Protein AF-E1KNX7-F1 (afdb_monomer)

Secondary structure (DSSP, 8-state):
--SEEEEE-SSSTTEEEEEETTTTEEEEEETTBHHHH-EEEES--HHHHTS-HHHHHHHHHHHHHHHHHHHHHHHHHHHB--SEEEEE-TTS--EEEEE-SSSPEEEEE-STT--HHHHHHHHHHHHHHHHHS---------S---

Mean predicted aligned error: 7.0 Å

Radius of gyration: 19.89 Å; Cα contacts (8 Å, |Δi|>4): 185; chains: 1; bounding box: 38×47×56 Å

pLDDT: mean 89.1, std 13.61, range [36.56, 98.12]

Nearest PDB structures (foldseek):
  8crc-assembly1_A  TM=2.202E-01  e=8.208E+00  Homo sapiens
  6lqt-assembly1_AF  TM=1.948E-01  e=9.239E+00  Saccharomyces cerevisiae S288C

Organism: NCBI:txid866771

Sequence (146 aa):
MSKYIIQKSGTQPNGWVLTDTENLIVIRFEDGKFNETQNIVILDDSKLQALPRGVMATEAAKIMQTMGDWAARHHGSKLFDHPHGFEYSEDNEHFYFYRRKYPRLRIEFEDKNVQGKELKNALNKMAAFLMNNNIYNYDNSEHNRE

Structure (mmCIF, N/CA/C/O backbone):
data_AF-E1KNX7-F1
#
_entry.id   AF-E1KNX7-F1
#
loop_
_atom_site.group_PDB
_atom_site.id
_atom_site.type_symb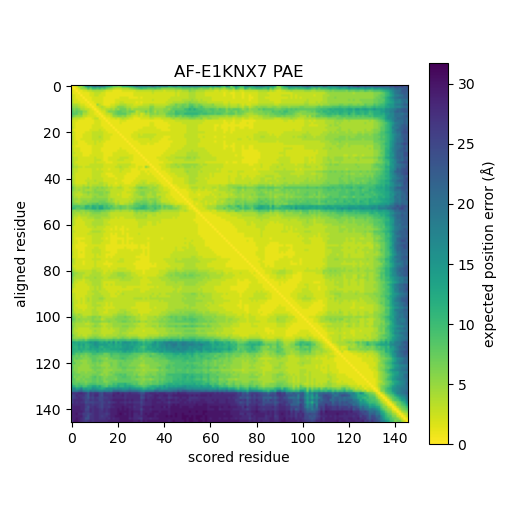ol
_atom_site.label_atom_id
_atom_site.label_alt_id
_atom_site.label_comp_id
_atom_site.label_asym_id
_atom_site.label_entity_id
_atom_site.label_seq_id
_atom_site.pdbx_PDB_ins_code
_atom_site.Cartn_x
_atom_site.Cartn_y
_atom_site.Cartn_z
_atom_site.occupancy
_atom_site.B_iso_or_equiv
_atom_site.auth_seq_id
_atom_site.auth_comp_id
_atom_site.auth_asym_id
_atom_site.auth_atom_id
_atom_site.pdbx_PDB_model_num
ATOM 1 N N . MET A 1 1 ? -4.211 -11.680 -14.943 1.00 64.94 1 MET A N 1
ATOM 2 C CA . MET A 1 1 ? -3.084 -11.596 -13.992 1.00 64.94 1 MET A CA 1
ATOM 3 C C . MET A 1 1 ? -2.940 -10.129 -13.629 1.00 64.94 1 MET A C 1
ATOM 5 O O . MET A 1 1 ? -3.020 -9.317 -14.544 1.00 64.94 1 MET A O 1
ATOM 9 N N . SER A 1 2 ? -2.860 -9.776 -12.346 1.00 89.62 2 SER A N 1
ATOM 10 C CA . SER A 1 2 ? -2.742 -8.370 -11.934 1.00 89.62 2 SER A CA 1
ATOM 11 C C . SER A 1 2 ? -1.390 -7.808 -12.363 1.00 89.62 2 SER A C 1
ATOM 13 O O . SER A 1 2 ? -0.377 -8.493 -12.226 1.00 89.62 2 SER A O 1
ATOM 15 N N . LYS A 1 3 ? -1.372 -6.570 -12.874 1.00 95.06 3 LYS A N 1
ATOM 16 C CA . LYS A 1 3 ? -0.132 -5.895 -13.283 1.00 95.06 3 LYS A CA 1
ATOM 17 C C . LYS A 1 3 ? 0.864 -5.821 -12.128 1.00 95.06 3 LYS A C 1
ATOM 19 O O . LYS A 1 3 ? 2.029 -6.172 -12.306 1.00 95.06 3 LYS A O 1
ATOM 24 N N . TYR A 1 4 ? 0.387 -5.404 -10.958 1.00 97.50 4 TYR A N 1
ATOM 25 C CA . TYR A 1 4 ? 1.185 -5.290 -9.747 1.00 97.50 4 TYR A CA 1
ATOM 26 C C . TYR A 1 4 ? 0.858 -6.403 -8.761 1.00 97.50 4 TYR A C 1
ATOM 28 O O . TYR A 1 4 ? -0.295 -6.808 -8.630 1.00 97.50 4 TYR A O 1
ATOM 36 N N . ILE A 1 5 ? 1.889 -6.891 -8.075 1.00 97.00 5 ILE A N 1
ATOM 37 C CA . ILE A 1 5 ? 1.775 -7.911 -7.032 1.00 97.00 5 ILE A CA 1
ATOM 38 C C . ILE A 1 5 ? 2.643 -7.478 -5.856 1.00 97.00 5 ILE A C 1
ATOM 40 O O . ILE A 1 5 ? 3.830 -7.199 -6.045 1.00 97.00 5 ILE A O 1
ATOM 44 N N . ILE A 1 6 ? 2.079 -7.461 -4.645 1.00 97.00 6 ILE A N 1
ATOM 45 C CA . ILE A 1 6 ? 2.850 -7.319 -3.408 1.00 97.00 6 ILE A CA 1
ATOM 46 C C . ILE A 1 6 ? 2.776 -8.604 -2.587 1.00 97.00 6 ILE A C 1
ATOM 48 O O . ILE A 1 6 ? 1.708 -9.171 -2.370 1.00 97.00 6 ILE A O 1
ATOM 52 N N . GLN A 1 7 ? 3.914 -9.064 -2.087 1.00 96.75 7 GLN A N 1
ATOM 53 C CA . GLN A 1 7 ? 3.967 -10.281 -1.283 1.00 96.75 7 GLN A CA 1
ATOM 54 C C . GLN A 1 7 ? 5.082 -10.225 -0.253 1.00 96.75 7 GLN A C 1
ATOM 56 O O . GLN A 1 7 ? 6.030 -9.446 -0.368 1.00 96.75 7 GLN A O 1
ATOM 61 N N . LYS A 1 8 ? 4.967 -11.060 0.780 1.00 96.75 8 LYS A N 1
ATOM 62 C CA . LYS A 1 8 ? 6.014 -11.187 1.791 1.00 96.75 8 LYS A CA 1
ATOM 63 C C . LYS A 1 8 ? 7.273 -11.761 1.144 1.00 96.75 8 LYS A C 1
ATOM 65 O O . LYS A 1 8 ? 7.200 -12.691 0.341 1.00 96.75 8 LYS A O 1
ATOM 70 N N . SER A 1 9 ? 8.427 -11.208 1.491 1.00 93.62 9 SER A N 1
ATOM 71 C CA . SER A 1 9 ? 9.704 -11.716 1.005 1.00 93.62 9 SER A CA 1
ATOM 72 C C . SER A 1 9 ? 10.019 -13.072 1.635 1.00 93.62 9 SER A C 1
ATOM 74 O O . SER A 1 9 ? 9.928 -13.235 2.851 1.00 93.62 9 SER A O 1
ATOM 76 N N . GLY A 1 10 ? 10.411 -14.041 0.804 1.00 90.81 10 GLY A N 1
ATOM 77 C CA . GLY A 1 10 ? 10.899 -15.344 1.266 1.00 90.81 10 GLY A CA 1
ATOM 78 C C . GLY A 1 10 ? 12.364 -15.320 1.713 1.00 90.81 10 GLY A C 1
ATOM 79 O O . GLY A 1 10 ? 12.795 -16.209 2.436 1.00 90.81 10 GLY A O 1
ATOM 80 N N . THR A 1 11 ? 13.131 -14.306 1.299 1.00 86.88 11 THR A N 1
ATOM 81 C CA . THR A 1 11 ? 14.579 -14.214 1.562 1.00 86.88 11 THR A CA 1
ATOM 82 C C . THR A 1 11 ? 14.954 -13.085 2.519 1.00 86.88 11 THR A C 1
ATOM 84 O O . THR A 1 11 ? 16.040 -13.110 3.085 1.00 86.88 11 THR A O 1
ATOM 87 N N . GLN A 1 12 ? 14.088 -12.083 2.694 1.00 84.88 12 GLN A N 1
ATOM 88 C CA . GLN A 1 12 ? 14.308 -10.955 3.600 1.00 84.88 12 GLN A CA 1
ATOM 89 C C . GLN A 1 12 ? 13.330 -11.056 4.778 1.00 84.88 12 GLN A C 1
ATOM 91 O O . GLN A 1 12 ? 12.122 -10.886 4.576 1.00 84.88 12 GLN A O 1
ATOM 96 N N . PRO A 1 13 ? 13.814 -11.326 6.005 1.00 87.06 13 PRO A N 1
ATOM 97 C CA . PRO A 1 13 ? 12.971 -11.320 7.193 1.00 87.06 13 PRO A CA 1
ATOM 98 C C . PRO A 1 13 ? 12.238 -9.984 7.321 1.00 87.06 13 PRO A C 1
ATOM 100 O O . PRO A 1 13 ? 12.856 -8.928 7.238 1.00 87.06 13 PRO A O 1
ATOM 103 N N . ASN A 1 14 ? 10.918 -10.033 7.511 1.00 89.00 14 ASN A N 1
ATOM 104 C CA . ASN A 1 14 ? 10.059 -8.843 7.591 1.00 89.00 14 ASN A CA 1
ATOM 105 C C . ASN A 1 14 ? 10.198 -7.889 6.386 1.00 89.00 14 ASN A C 1
ATOM 107 O O . ASN A 1 14 ? 10.042 -6.681 6.533 1.00 89.00 14 ASN A O 1
ATOM 111 N N . GLY A 1 15 ? 10.499 -8.425 5.201 1.00 96.19 15 GLY A N 1
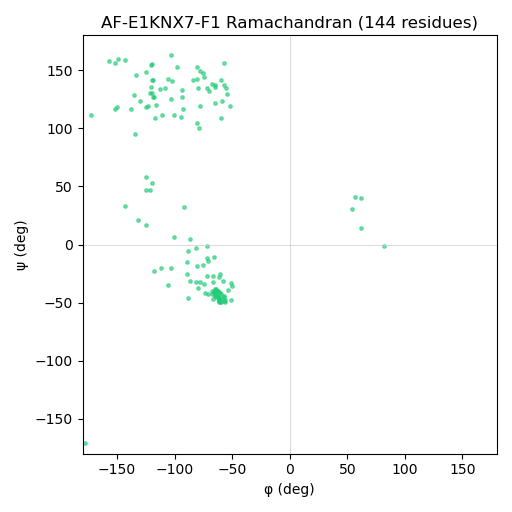ATOM 112 C CA . GLY A 1 15 ? 10.527 -7.670 3.953 1.00 96.19 15 GLY A CA 1
ATOM 113 C C . GLY A 1 15 ? 9.302 -7.921 3.079 1.00 96.19 15 GLY A C 1
ATOM 114 O O . GLY A 1 15 ? 8.600 -8.929 3.217 1.00 96.19 15 GLY A O 1
ATOM 115 N N . TRP A 1 16 ? 9.099 -7.024 2.124 1.00 98.12 16 TRP A N 1
ATOM 116 C CA . TRP A 1 16 ? 8.084 -7.106 1.082 1.00 98.12 16 TRP A CA 1
ATOM 117 C C . TRP A 1 16 ? 8.736 -7.086 -0.299 1.00 98.12 16 TRP A C 1
ATOM 119 O O . TRP A 1 16 ? 9.843 -6.579 -0.482 1.00 98.12 16 TRP A O 1
ATOM 129 N N . VAL A 1 17 ? 8.037 -7.667 -1.268 1.00 98.06 17 VAL A N 1
ATOM 130 C CA . VAL A 1 17 ? 8.415 -7.688 -2.679 1.00 98.06 17 VAL A CA 1
ATOM 131 C C . VAL A 1 17 ? 7.250 -7.126 -3.478 1.00 98.06 17 VAL A C 1
ATOM 133 O O . VAL A 1 17 ? 6.161 -7.694 -3.438 1.00 98.06 17 VAL A O 1
ATOM 136 N N . LEU A 1 18 ? 7.485 -6.022 -4.181 1.00 97.94 18 LEU A N 1
ATOM 137 C CA . LEU A 1 18 ? 6.568 -5.405 -5.135 1.00 97.94 18 LEU A CA 1
ATOM 138 C C . LEU A 1 18 ? 7.040 -5.732 -6.552 1.00 97.94 18 LEU A C 1
ATOM 140 O O . LEU A 1 18 ? 8.183 -5.453 -6.895 1.00 97.94 18 LEU A O 1
ATOM 144 N N . THR A 1 19 ? 6.169 -6.310 -7.369 1.00 97.69 19 THR A N 1
ATOM 145 C CA . THR A 1 19 ? 6.493 -6.734 -8.736 1.00 97.69 19 THR A CA 1
ATOM 146 C C . THR A 1 19 ? 5.586 -6.032 -9.734 1.00 97.69 19 THR A C 1
ATOM 148 O O . THR A 1 19 ? 4.371 -6.060 -9.562 1.00 97.69 19 THR A O 1
ATOM 151 N N . ASP A 1 20 ? 6.165 -5.449 -10.782 1.00 97.44 20 ASP A N 1
ATOM 152 C CA . ASP A 1 20 ? 5.469 -5.094 -12.022 1.00 97.44 20 ASP A CA 1
ATOM 153 C C . ASP A 1 20 ? 5.662 -6.239 -13.020 1.00 97.44 20 ASP A C 1
ATOM 155 O O . ASP A 1 20 ? 6.765 -6.482 -13.511 1.00 97.44 20 ASP A O 1
ATOM 159 N N . THR A 1 21 ? 4.585 -6.972 -13.287 1.00 96.69 21 THR A N 1
ATOM 160 C CA . THR A 1 21 ? 4.592 -8.154 -14.160 1.00 96.69 21 THR A CA 1
ATOM 161 C C . THR A 1 21 ? 4.675 -7.807 -15.644 1.00 96.69 21 THR A C 1
ATOM 163 O O . THR A 1 21 ? 5.044 -8.659 -16.448 1.00 96.69 21 THR A O 1
ATOM 166 N N . GLU A 1 22 ? 4.371 -6.565 -16.027 1.00 95.56 22 GLU A N 1
ATOM 167 C CA . GLU A 1 22 ? 4.455 -6.116 -17.414 1.00 95.56 22 GLU A CA 1
ATOM 168 C C . GLU A 1 22 ? 5.851 -5.593 -17.736 1.00 95.56 22 GLU A C 1
ATOM 170 O O . GLU A 1 22 ? 6.404 -5.926 -18.784 1.00 95.56 22 GLU A O 1
ATOM 175 N N . ASN A 1 23 ? 6.415 -4.765 -16.856 1.00 95.19 23 ASN A N 1
ATOM 176 C CA . ASN A 1 23 ? 7.753 -4.193 -17.029 1.00 95.19 23 ASN A CA 1
ATOM 177 C C . ASN A 1 23 ? 8.864 -5.085 -16.465 1.00 95.19 23 ASN A C 1
ATOM 179 O O . ASN A 1 23 ? 10.034 -4.774 -16.655 1.00 95.19 23 ASN A O 1
ATOM 183 N N . LEU A 1 24 ? 8.500 -6.185 -15.797 1.00 95.94 24 LEU A N 1
ATOM 184 C CA . LEU A 1 24 ? 9.423 -7.167 -15.229 1.00 95.94 24 LEU A CA 1
ATOM 185 C C . LEU A 1 24 ? 10.421 -6.531 -14.246 1.00 95.94 24 LEU A C 1
ATOM 187 O O . LEU A 1 24 ? 11.602 -6.874 -14.206 1.00 95.94 24 LEU A O 1
ATOM 191 N N . ILE A 1 25 ? 9.916 -5.609 -13.423 1.00 96.38 25 ILE A N 1
ATOM 192 C CA . ILE A 1 25 ? 10.674 -4.920 -12.374 1.00 96.38 25 ILE A CA 1
ATOM 193 C C . ILE A 1 25 ? 10.215 -5.428 -11.013 1.00 96.38 25 ILE A C 1
ATOM 195 O O . ILE A 1 25 ? 9.020 -5.524 -10.733 1.00 96.38 25 ILE A O 1
ATOM 199 N N . VAL A 1 26 ? 11.179 -5.718 -10.148 1.00 96.88 26 VAL A N 1
ATOM 200 C CA . VAL A 1 26 ? 10.962 -6.158 -8.774 1.00 96.88 26 VAL A CA 1
ATOM 201 C C . VAL A 1 26 ? 11.605 -5.158 -7.822 1.00 96.88 26 VAL A C 1
ATOM 203 O O . VAL A 1 26 ? 12.779 -4.833 -7.958 1.00 96.88 26 VAL A O 1
ATOM 206 N N . ILE A 1 27 ? 10.858 -4.707 -6.820 1.00 97.31 27 ILE A N 1
ATOM 207 C CA . ILE A 1 27 ? 11.347 -3.851 -5.738 1.00 97.31 27 ILE A CA 1
ATOM 208 C C . ILE A 1 27 ? 11.227 -4.627 -4.431 1.00 97.31 27 ILE A C 1
ATOM 210 O O . ILE A 1 27 ? 10.135 -5.026 -4.027 1.00 97.31 27 ILE A O 1
ATOM 214 N N . ARG A 1 28 ? 12.354 -4.841 -3.757 1.00 97.44 28 ARG A N 1
ATOM 215 C CA . ARG A 1 28 ? 12.410 -5.432 -2.414 1.00 97.44 28 ARG A CA 1
ATOM 216 C C . ARG A 1 28 ? 12.647 -4.332 -1.392 1.00 97.44 28 ARG A C 1
ATOM 218 O O . ARG A 1 28 ? 13.423 -3.424 -1.668 1.00 97.44 28 ARG A O 1
ATOM 225 N N . PHE A 1 29 ? 11.990 -4.405 -0.242 1.00 97.50 29 PHE A N 1
ATOM 226 C CA . PHE A 1 29 ? 12.125 -3.395 0.809 1.00 97.50 29 PHE A CA 1
ATOM 227 C C . PHE A 1 29 ? 11.753 -3.955 2.187 1.00 97.50 29 PHE A C 1
ATOM 229 O O . PHE A 1 29 ? 11.037 -4.952 2.297 1.00 97.50 29 PHE A O 1
ATOM 236 N N . GLU A 1 30 ? 12.246 -3.320 3.249 1.00 97.31 30 GLU A N 1
ATOM 237 C CA . GLU A 1 30 ? 11.873 -3.626 4.633 1.00 97.31 30 GLU A CA 1
ATOM 238 C C . GLU A 1 30 ? 10.468 -3.108 4.962 1.00 97.31 30 GLU A C 1
ATOM 240 O O . GLU A 1 30 ? 10.064 -2.027 4.530 1.00 97.31 30 GLU A O 1
ATOM 245 N N . ASP A 1 31 ? 9.732 -3.854 5.787 1.00 96.81 31 ASP A N 1
ATOM 246 C CA . ASP A 1 31 ? 8.426 -3.443 6.299 1.00 96.81 31 ASP A CA 1
ATOM 247 C C . ASP A 1 31 ? 8.466 -2.041 6.937 1.00 96.81 31 ASP A C 1
ATOM 249 O O . ASP A 1 31 ? 9.162 -1.798 7.921 1.00 96.81 31 ASP A O 1
ATOM 253 N N . GLY A 1 32 ? 7.689 -1.117 6.371 1.00 96.56 32 GLY A N 1
ATOM 254 C CA . GLY A 1 32 ? 7.559 0.269 6.824 1.00 96.56 32 GLY A CA 1
ATOM 255 C C . GLY A 1 32 ? 8.649 1.234 6.355 1.00 96.56 32 GLY A C 1
ATOM 256 O O . GLY A 1 32 ? 8.555 2.412 6.686 1.00 96.56 32 GLY A O 1
ATOM 257 N N . LYS A 1 33 ? 9.647 0.772 5.593 1.00 96.75 33 LYS A N 1
ATOM 258 C CA . LYS A 1 33 ? 10.784 1.593 5.148 1.00 96.75 33 LYS A CA 1
ATOM 259 C C . LYS A 1 33 ? 10.954 1.579 3.636 1.00 96.75 33 LYS A C 1
ATOM 261 O O . LYS A 1 33 ? 12.044 1.314 3.116 1.00 96.75 33 LYS A O 1
ATOM 266 N N . PHE A 1 34 ? 9.848 1.769 2.916 1.00 96.69 34 PHE A N 1
ATOM 267 C CA . PHE A 1 34 ? 9.857 1.670 1.463 1.00 96.69 34 PHE A CA 1
ATOM 268 C C . PHE A 1 34 ? 10.884 2.612 0.850 1.00 96.69 34 PHE A C 1
ATOM 270 O O . PHE A 1 34 ? 11.686 2.143 0.069 1.00 96.69 34 PHE A O 1
ATOM 277 N N . ASN A 1 35 ? 10.919 3.892 1.220 1.00 93.88 35 ASN A N 1
ATOM 278 C CA . ASN A 1 35 ? 11.791 4.875 0.566 1.00 93.88 35 ASN A CA 1
ATOM 279 C C . ASN A 1 35 ? 13.278 4.696 0.911 1.00 93.88 35 ASN A C 1
ATOM 281 O O . ASN A 1 35 ? 14.142 5.058 0.118 1.00 93.88 35 ASN A O 1
ATOM 285 N N . GLU A 1 36 ? 13.584 4.137 2.080 1.00 96.00 36 GLU A N 1
ATOM 286 C CA . GLU A 1 36 ? 14.944 4.022 2.607 1.00 96.00 36 GLU A CA 1
ATOM 287 C C . GLU A 1 36 ? 15.641 2.730 2.173 1.00 96.00 36 GLU A C 1
ATOM 289 O O . GLU A 1 36 ? 16.869 2.669 2.159 1.00 96.00 36 GLU A O 1
ATOM 294 N N . THR A 1 37 ? 14.873 1.681 1.861 1.00 96.06 37 THR A N 1
ATOM 295 C CA . THR A 1 37 ? 15.408 0.317 1.700 1.00 96.06 37 THR A CA 1
ATOM 296 C C . THR A 1 37 ? 15.087 -0.324 0.351 1.00 96.06 37 THR A C 1
ATOM 298 O O . THR A 1 37 ? 15.217 -1.542 0.214 1.00 96.06 37 THR A O 1
ATOM 301 N N . GLN A 1 38 ? 14.689 0.467 -0.655 1.00 95.19 38 GLN A N 1
ATOM 302 C CA . GLN A 1 38 ? 14.413 -0.059 -1.996 1.00 95.19 38 GLN A CA 1
ATOM 303 C C . GLN A 1 38 ? 15.649 -0.736 -2.579 1.00 95.19 38 GLN A C 1
ATOM 305 O O . GLN A 1 38 ? 16.694 -0.118 -2.772 1.00 95.19 38 GLN A O 1
ATOM 310 N N . ASN A 1 39 ? 15.488 -1.999 -2.942 1.00 95.19 39 ASN A N 1
ATOM 311 C CA . ASN A 1 39 ? 16.411 -2.725 -3.791 1.00 95.19 39 ASN A CA 1
ATOM 312 C C . ASN A 1 39 ? 15.674 -3.118 -5.072 1.00 95.19 39 ASN A C 1
ATOM 314 O O . ASN A 1 39 ? 14.770 -3.958 -5.048 1.00 95.19 39 ASN A O 1
ATOM 318 N N . ILE A 1 40 ? 16.044 -2.458 -6.168 1.00 95.19 40 ILE A N 1
ATOM 319 C CA . ILE A 1 40 ? 15.406 -2.589 -7.476 1.00 95.19 40 ILE A CA 1
ATOM 320 C C . ILE A 1 40 ? 16.161 -3.640 -8.288 1.00 95.19 40 ILE A C 1
ATOM 322 O O . ILE A 1 40 ? 17.371 -3.541 -8.485 1.00 95.19 40 ILE A O 1
ATOM 326 N N . VAL A 1 41 ? 15.426 -4.619 -8.802 1.00 94.75 41 VAL A N 1
ATOM 327 C CA . VAL A 1 41 ? 15.918 -5.664 -9.697 1.00 94.75 41 VAL A CA 1
ATOM 328 C C . VAL A 1 41 ? 15.094 -5.617 -10.977 1.00 94.75 41 VAL A C 1
ATOM 330 O O . VAL A 1 41 ? 13.882 -5.820 -10.947 1.00 94.75 41 VAL A O 1
ATOM 333 N N . ILE A 1 42 ? 15.753 -5.364 -12.103 1.00 94.88 42 ILE A N 1
ATOM 334 C CA . ILE A 1 42 ? 15.139 -5.439 -13.430 1.00 94.88 42 ILE A CA 1
ATOM 335 C C . ILE A 1 42 ? 15.399 -6.848 -13.960 1.00 94.88 42 ILE A C 1
ATOM 337 O O . ILE A 1 42 ? 16.554 -7.245 -14.100 1.00 94.88 42 ILE A O 1
ATOM 341 N N . LEU A 1 43 ? 14.339 -7.623 -14.186 1.00 94.12 43 LEU A N 1
ATOM 342 C CA . LEU A 1 43 ? 14.451 -8.998 -14.681 1.00 94.12 43 LEU A CA 1
ATOM 343 C C . LEU A 1 43 ? 14.653 -9.034 -16.200 1.00 94.12 43 LEU A C 1
ATOM 345 O O . LEU A 1 43 ? 15.323 -9.932 -16.701 1.00 94.12 43 LEU A O 1
ATOM 349 N N . ASP A 1 44 ? 14.081 -8.061 -16.910 1.00 92.12 44 ASP A N 1
ATOM 350 C CA . ASP A 1 44 ? 14.235 -7.868 -18.352 1.00 92.12 44 ASP A CA 1
ATOM 351 C C . ASP A 1 44 ? 14.114 -6.373 -18.684 1.00 92.12 44 ASP A C 1
ATOM 353 O O . ASP A 1 44 ? 13.084 -5.749 -18.427 1.00 92.12 44 ASP A O 1
ATOM 357 N N . ASP A 1 45 ? 15.173 -5.786 -19.242 1.00 90.94 45 ASP A N 1
ATOM 358 C CA . ASP A 1 45 ? 15.221 -4.379 -19.638 1.00 90.94 45 ASP A CA 1
ATOM 359 C C . ASP A 1 45 ? 14.997 -4.167 -21.144 1.00 90.94 45 ASP A C 1
ATOM 361 O O . ASP A 1 45 ? 15.052 -3.029 -21.612 1.00 90.94 45 ASP A O 1
ATOM 365 N N . SER A 1 46 ? 14.666 -5.214 -21.910 1.00 92.25 46 SER A N 1
ATOM 366 C CA . SER A 1 46 ? 14.505 -5.151 -23.372 1.00 92.25 46 SER A CA 1
ATOM 367 C C . SER A 1 46 ? 13.526 -4.058 -23.812 1.00 92.25 46 SER A C 1
ATOM 369 O O . SER A 1 46 ? 13.773 -3.344 -24.786 1.00 92.25 46 SER A O 1
ATOM 371 N N . LYS A 1 47 ? 12.427 -3.875 -23.065 1.00 89.50 47 LYS A N 1
ATOM 372 C CA . LYS A 1 47 ? 11.440 -2.811 -23.319 1.00 89.50 47 LYS A CA 1
ATOM 373 C C . LYS A 1 47 ? 12.026 -1.412 -23.143 1.00 89.50 47 LYS A C 1
ATOM 375 O O . LYS A 1 47 ? 11.697 -0.525 -23.922 1.00 89.50 47 LYS A O 1
ATOM 380 N N . LEU A 1 48 ? 12.889 -1.217 -22.145 1.00 89.94 48 LEU A N 1
ATOM 381 C CA . LEU A 1 48 ? 13.570 0.056 -21.903 1.00 89.94 48 LEU A CA 1
ATOM 382 C C . LEU A 1 48 ? 14.664 0.305 -22.947 1.00 89.94 48 LEU A C 1
ATOM 384 O O . LEU A 1 48 ? 14.768 1.416 -23.460 1.00 89.94 48 LEU A O 1
ATOM 388 N N . GLN A 1 49 ? 15.431 -0.726 -23.307 1.00 90.88 49 GLN A N 1
ATOM 389 C CA . GLN A 1 49 ? 16.509 -0.644 -24.301 1.00 90.88 49 GLN A CA 1
ATOM 390 C C . GLN A 1 49 ? 15.994 -0.373 -25.722 1.00 90.88 49 GLN A C 1
ATOM 392 O O . GLN A 1 49 ? 16.700 0.220 -26.536 1.00 90.88 49 GLN A O 1
ATOM 397 N N . ALA A 1 50 ? 14.756 -0.770 -26.030 1.00 92.31 50 ALA A N 1
ATOM 398 C CA . ALA A 1 50 ? 14.107 -0.461 -27.302 1.00 92.31 50 ALA A CA 1
ATOM 399 C C . ALA A 1 50 ? 13.727 1.028 -27.452 1.00 92.31 50 ALA A C 1
ATOM 401 O O . ALA A 1 50 ? 13.406 1.472 -28.558 1.00 92.31 50 ALA A O 1
ATOM 402 N N . LEU A 1 51 ? 13.746 1.810 -26.365 1.00 91.62 51 LEU A N 1
ATOM 403 C CA . LEU A 1 51 ? 13.402 3.231 -26.390 1.00 91.62 51 LEU A CA 1
ATOM 404 C C . LEU A 1 51 ? 14.577 4.096 -26.876 1.00 91.62 51 LEU A C 1
ATOM 406 O O . LEU A 1 51 ? 15.745 3.777 -26.643 1.00 91.62 51 LEU A O 1
ATOM 410 N N . PRO A 1 52 ? 14.305 5.268 -27.481 1.00 94.12 52 PRO A N 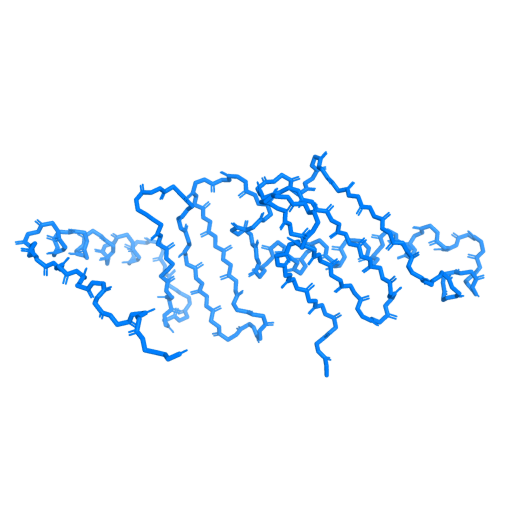1
ATOM 411 C CA . PRO A 1 52 ? 15.347 6.244 -27.771 1.00 94.12 52 PRO A CA 1
ATOM 412 C C . PRO A 1 52 ? 16.102 6.660 -26.498 1.00 94.12 52 PRO A C 1
ATOM 414 O O . PRO A 1 52 ? 15.487 6.964 -25.473 1.00 94.12 52 PRO A O 1
ATOM 417 N N . ARG A 1 53 ? 17.439 6.770 -26.581 1.00 86.88 53 ARG A N 1
ATOM 418 C CA . ARG A 1 53 ? 18.318 7.105 -25.437 1.00 86.88 53 ARG A CA 1
ATOM 419 C C . ARG A 1 53 ? 17.877 8.341 -24.643 1.00 86.88 53 ARG A C 1
ATOM 421 O O . ARG A 1 53 ? 18.026 8.360 -23.428 1.00 86.88 53 ARG A O 1
ATOM 428 N N . GLY A 1 54 ? 17.327 9.353 -25.316 1.00 90.50 54 GLY A N 1
ATOM 429 C CA . GLY A 1 54 ? 16.853 10.587 -24.676 1.00 90.50 54 GLY A CA 1
ATOM 430 C C . GLY A 1 54 ? 15.575 10.438 -23.840 1.00 90.50 54 GLY A C 1
ATOM 431 O O . GLY A 1 54 ? 15.234 11.362 -23.114 1.00 90.50 54 GLY A O 1
ATOM 432 N N . VAL A 1 55 ? 14.870 9.305 -23.935 1.00 92.75 55 VAL A N 1
ATOM 433 C CA . VAL A 1 55 ? 13.566 9.077 -23.283 1.00 92.75 55 VAL A CA 1
ATOM 434 C C . VAL A 1 55 ? 13.620 7.930 -22.269 1.00 92.75 55 VAL A C 1
ATOM 436 O O . VAL A 1 55 ? 12.826 7.908 -21.334 1.00 92.75 55 VAL A O 1
ATOM 439 N N . MET A 1 56 ? 14.586 7.014 -22.397 1.00 90.75 56 MET A N 1
ATOM 440 C CA . MET A 1 56 ? 14.724 5.829 -21.538 1.00 90.75 56 MET A CA 1
ATOM 441 C C . MET A 1 56 ? 14.698 6.159 -20.036 1.00 90.75 56 MET A C 1
ATOM 443 O O . MET A 1 56 ? 13.953 5.539 -19.282 1.00 90.75 56 MET A O 1
ATOM 447 N N . ALA A 1 57 ? 15.467 7.162 -19.599 1.00 90.44 57 ALA A N 1
ATOM 448 C CA . ALA A 1 57 ? 15.516 7.556 -18.189 1.00 90.44 57 ALA A CA 1
ATOM 449 C C . ALA A 1 57 ? 14.169 8.107 -17.691 1.00 90.44 57 ALA A C 1
ATOM 451 O O . ALA A 1 57 ? 13.740 7.802 -16.580 1.00 90.44 57 ALA A O 1
ATOM 452 N N . THR A 1 58 ? 13.483 8.891 -18.524 1.00 95.00 58 THR A N 1
ATOM 453 C CA . THR A 1 58 ? 12.156 9.429 -18.210 1.00 95.00 58 THR A CA 1
ATOM 454 C C . THR A 1 58 ? 11.123 8.315 -18.095 1.00 95.00 58 THR A C 1
ATOM 456 O O . THR A 1 58 ? 10.285 8.354 -17.200 1.00 95.00 58 THR A O 1
ATOM 459 N N . GLU A 1 59 ? 11.184 7.312 -18.968 1.00 94.12 59 GLU A N 1
ATOM 460 C CA . GLU A 1 59 ? 10.243 6.197 -18.930 1.00 94.12 59 GLU A CA 1
ATOM 461 C C . GLU A 1 59 ? 10.485 5.287 -17.723 1.00 94.12 59 GLU A C 1
ATOM 463 O O . GLU A 1 59 ? 9.542 4.956 -17.007 1.00 94.12 59 GLU A O 1
ATOM 468 N N . ALA A 1 60 ? 11.747 4.984 -17.409 1.00 92.62 60 ALA A N 1
ATOM 469 C CA . ALA A 1 60 ? 12.096 4.264 -16.187 1.00 92.62 60 ALA A CA 1
ATOM 470 C C . ALA A 1 60 ? 11.587 5.000 -14.932 1.00 92.62 60 ALA A C 1
ATOM 472 O O . ALA A 1 60 ? 10.980 4.383 -14.057 1.00 92.62 60 ALA A O 1
ATOM 473 N N . ALA A 1 61 ? 11.754 6.326 -14.867 1.00 93.56 61 ALA A N 1
ATOM 474 C CA . ALA A 1 61 ? 11.252 7.133 -13.756 1.00 93.56 61 ALA A CA 1
ATOM 475 C C . ALA A 1 61 ? 9.718 7.072 -13.623 1.00 93.56 61 ALA A C 1
ATOM 477 O O . ALA A 1 61 ? 9.208 6.943 -12.511 1.00 93.56 61 ALA A O 1
ATOM 478 N N . LYS A 1 62 ? 8.975 7.102 -14.738 1.00 96.44 62 LYS A N 1
ATOM 479 C CA . LYS A 1 62 ? 7.508 6.961 -14.731 1.00 96.44 62 LYS A CA 1
ATOM 480 C C . LYS A 1 62 ? 7.050 5.585 -14.267 1.00 96.44 62 LYS A C 1
ATOM 482 O O . LYS A 1 62 ? 6.078 5.500 -13.517 1.00 96.44 62 LYS A O 1
ATOM 487 N N . ILE A 1 63 ? 7.724 4.517 -14.697 1.00 95.50 63 ILE A N 1
ATOM 488 C CA . ILE A 1 63 ? 7.399 3.155 -14.253 1.00 95.50 63 ILE A CA 1
ATOM 489 C C . ILE A 1 63 ? 7.573 3.067 -12.735 1.00 95.50 63 ILE A C 1
ATOM 491 O O . ILE A 1 63 ? 6.642 2.672 -12.035 1.00 95.50 63 ILE A O 1
ATOM 495 N N . MET A 1 64 ? 8.717 3.529 -12.221 1.00 94.81 64 MET A N 1
ATOM 496 C CA . MET A 1 64 ? 9.002 3.550 -10.784 1.00 94.81 64 MET A CA 1
ATOM 497 C C . MET A 1 64 ? 7.986 4.383 -9.997 1.00 94.81 64 MET A C 1
ATOM 499 O O . MET A 1 64 ? 7.512 3.940 -8.951 1.00 94.81 64 MET A O 1
ATOM 503 N N . GLN A 1 65 ? 7.609 5.558 -10.511 1.00 96.56 65 GLN A N 1
ATOM 504 C CA . GLN A 1 65 ? 6.580 6.399 -9.902 1.00 96.56 65 GLN A CA 1
ATOM 505 C C . GLN A 1 65 ? 5.232 5.676 -9.852 1.00 96.56 65 GLN A C 1
ATOM 507 O O . GLN A 1 65 ? 4.623 5.595 -8.793 1.00 96.56 65 GLN A O 1
ATOM 512 N N . THR A 1 66 ? 4.801 5.082 -10.965 1.00 97.38 66 THR A N 1
ATOM 513 C CA . THR A 1 66 ? 3.504 4.395 -11.048 1.00 97.38 66 THR A CA 1
ATOM 514 C C . THR A 1 66 ? 3.450 3.191 -10.102 1.00 97.38 66 THR 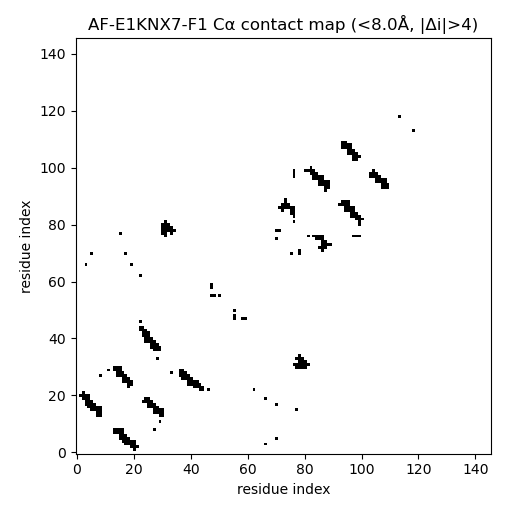A C 1
ATOM 516 O O . THR A 1 66 ? 2.442 2.975 -9.431 1.00 97.38 66 THR A O 1
ATOM 519 N N . MET A 1 67 ? 4.550 2.434 -9.992 1.00 97.50 67 MET A N 1
ATOM 520 C CA . MET A 1 67 ? 4.680 1.345 -9.018 1.00 97.50 67 MET A CA 1
ATOM 521 C C . MET A 1 67 ? 4.567 1.858 -7.577 1.00 97.50 67 MET A C 1
ATOM 523 O O . MET A 1 67 ? 3.831 1.280 -6.776 1.00 97.50 67 MET A O 1
ATOM 527 N N . GLY A 1 68 ? 5.286 2.936 -7.250 1.00 96.81 68 GLY A N 1
ATOM 528 C CA . GLY A 1 68 ? 5.259 3.555 -5.925 1.00 96.81 68 GLY A CA 1
ATOM 529 C C . GLY A 1 68 ? 3.878 4.095 -5.555 1.00 96.81 68 GLY A C 1
ATOM 530 O O . GLY A 1 68 ? 3.394 3.818 -4.460 1.00 96.81 68 GLY A O 1
ATOM 531 N N . ASP A 1 69 ? 3.215 4.790 -6.478 1.00 97.75 69 ASP A N 1
ATOM 532 C CA . ASP A 1 69 ? 1.881 5.364 -6.282 1.00 97.75 69 ASP A CA 1
ATOM 533 C C . ASP A 1 69 ? 0.828 4.275 -6.057 1.00 97.75 69 ASP A C 1
ATOM 535 O O . ASP A 1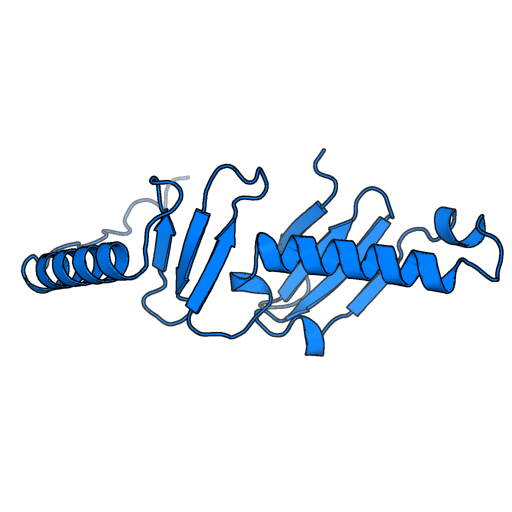 69 ? 0.021 4.367 -5.126 1.00 97.75 69 ASP A O 1
ATOM 539 N N . TRP A 1 70 ? 0.861 3.208 -6.864 1.00 97.94 70 TRP A N 1
ATOM 540 C CA . TRP A 1 70 ? -0.016 2.054 -6.673 1.00 97.94 70 TRP A CA 1
ATOM 541 C C . TRP A 1 70 ? 0.214 1.415 -5.298 1.00 97.94 70 TRP A C 1
ATOM 543 O O . TRP A 1 70 ? -0.722 1.232 -4.518 1.00 97.94 70 TRP A O 1
ATOM 553 N N . ALA A 1 71 ? 1.470 1.143 -4.947 1.00 97.75 71 ALA A N 1
ATOM 554 C CA . ALA A 1 71 ? 1.798 0.501 -3.683 1.00 97.75 71 ALA A CA 1
ATOM 555 C C . ALA A 1 71 ? 1.438 1.378 -2.470 1.00 97.75 71 ALA A C 1
ATOM 557 O O . ALA A 1 71 ? 0.926 0.866 -1.474 1.00 97.75 71 ALA A O 1
ATOM 558 N N . ALA A 1 72 ? 1.629 2.696 -2.554 1.00 97.25 72 ALA A N 1
ATOM 559 C CA . ALA A 1 72 ? 1.241 3.635 -1.505 1.00 97.25 72 ALA A CA 1
ATOM 560 C C . ALA A 1 72 ? -0.281 3.694 -1.325 1.00 97.25 72 ALA A C 1
ATOM 562 O O . ALA A 1 72 ? -0.766 3.709 -0.193 1.00 97.25 72 ALA A O 1
ATOM 563 N N . ARG A 1 73 ? -1.038 3.678 -2.429 1.00 97.44 73 ARG A N 1
ATOM 564 C CA . ARG A 1 73 ? -2.505 3.714 -2.414 1.00 97.44 73 ARG A CA 1
ATOM 565 C C . ARG A 1 73 ? -3.121 2.450 -1.821 1.00 97.44 73 ARG A C 1
ATOM 567 O O . ARG A 1 73 ? -4.113 2.553 -1.103 1.00 97.44 73 ARG A O 1
ATOM 574 N N . HIS A 1 74 ? -2.564 1.283 -2.135 1.00 97.50 74 HIS A N 1
ATOM 575 C CA . HIS A 1 74 ? -3.188 -0.007 -1.816 1.00 97.50 74 HIS A CA 1
ATOM 576 C C . HIS A 1 74 ? -2.565 -0.730 -0.622 1.00 97.50 74 HIS A C 1
ATOM 578 O O . HIS A 1 74 ? -3.176 -1.609 -0.012 1.00 97.50 74 HIS A O 1
ATOM 584 N N . HIS A 1 75 ? -1.330 -0.371 -0.278 1.00 97.00 75 HIS A N 1
ATOM 585 C CA . HIS A 1 75 ? -0.532 -1.077 0.716 1.00 97.00 75 HIS A CA 1
ATOM 586 C C . HIS A 1 75 ? 0.315 -0.135 1.571 1.00 97.00 75 HIS A C 1
ATOM 588 O O . HIS A 1 75 ? 1.403 -0.512 2.021 1.00 97.00 75 HIS A O 1
ATOM 594 N N . GLY A 1 76 ? -0.176 1.076 1.845 1.00 96.56 76 GLY A N 1
ATOM 595 C CA . GLY A 1 76 ? 0.498 2.035 2.723 1.00 96.56 76 GLY A CA 1
ATOM 596 C C . GLY A 1 76 ? 0.899 1.422 4.072 1.00 96.56 76 GLY A C 1
ATOM 597 O O . GLY A 1 76 ? 1.983 1.708 4.587 1.00 96.56 76 GLY A O 1
ATOM 598 N N . SER A 1 77 ? 0.106 0.471 4.588 1.00 96.00 77 SER A N 1
ATOM 599 C CA . SER A 1 77 ? 0.403 -0.261 5.825 1.00 96.00 77 SER A CA 1
ATOM 600 C C . SER A 1 77 ? 1.642 -1.162 5.762 1.00 96.00 77 SER A C 1
ATOM 602 O O . SER A 1 77 ? 2.011 -1.729 6.788 1.00 96.00 77 SER A O 1
ATOM 604 N N . LYS A 1 78 ? 2.215 -1.379 4.576 1.00 96.44 78 LYS A N 1
ATOM 605 C CA . LYS A 1 78 ? 3.448 -2.140 4.325 1.00 96.44 78 LYS A CA 1
ATOM 606 C C . LYS A 1 78 ? 4.603 -1.199 4.003 1.00 96.44 78 LYS A C 1
ATOM 608 O O . LYS A 1 78 ? 5.725 -1.460 4.419 1.00 96.44 78 LYS A O 1
ATOM 613 N N . LEU A 1 79 ? 4.323 -0.094 3.309 1.00 97.25 79 LEU A N 1
ATOM 614 C CA . LEU A 1 79 ? 5.337 0.841 2.821 1.00 97.25 79 LEU A CA 1
ATOM 615 C C . LEU A 1 79 ? 5.849 1.800 3.897 1.00 97.25 79 LEU A C 1
ATOM 617 O O . LEU A 1 79 ? 7.042 2.085 3.915 1.00 97.25 79 LEU A O 1
ATOM 621 N N . PHE A 1 80 ? 4.972 2.270 4.788 1.00 96.00 80 PHE A N 1
ATOM 622 C CA . PHE A 1 80 ? 5.285 3.366 5.712 1.00 96.00 80 PHE A CA 1
ATOM 623 C C . PHE A 1 80 ? 5.152 2.947 7.172 1.00 96.00 80 PHE A C 1
ATOM 625 O O . PHE A 1 80 ? 4.159 2.328 7.560 1.00 96.00 80 PHE A O 1
ATOM 632 N N . ASP A 1 81 ? 6.114 3.326 8.004 1.00 94.94 81 ASP A N 1
ATOM 633 C CA . ASP A 1 81 ? 6.161 3.033 9.443 1.00 94.94 81 ASP A CA 1
ATOM 634 C C . ASP A 1 81 ? 5.136 3.812 10.289 1.00 94.94 81 ASP A C 1
ATOM 636 O O . ASP A 1 81 ? 5.035 3.622 11.508 1.00 94.94 81 ASP A O 1
ATOM 640 N N . HIS A 1 82 ? 4.343 4.667 9.643 1.00 95.50 82 HIS A N 1
ATOM 641 C CA . HIS A 1 82 ? 3.340 5.486 10.295 1.00 95.50 82 HIS A CA 1
ATOM 642 C C . HIS A 1 82 ? 2.372 4.619 11.114 1.00 95.50 82 HIS A C 1
ATOM 644 O O . HIS A 1 82 ? 1.872 3.597 10.628 1.00 95.50 82 HIS A O 1
ATOM 650 N N . PRO A 1 83 ? 2.047 5.007 12.364 1.00 96.00 83 PRO A N 1
ATOM 651 C CA . PRO A 1 83 ? 1.213 4.176 13.229 1.00 96.00 83 PRO A CA 1
ATOM 652 C C . PRO A 1 83 ? -0.186 3.907 12.662 1.00 96.00 83 PRO A C 1
ATOM 654 O O . PRO A 1 83 ? -0.801 2.900 13.027 1.00 96.00 83 PRO A O 1
ATOM 657 N N . HIS A 1 84 ? -0.666 4.809 11.805 1.00 95.19 84 HIS A N 1
ATOM 658 C CA . HIS A 1 84 ? -1.985 4.812 11.192 1.00 95.19 84 HIS A CA 1
ATOM 659 C C . HIS A 1 84 ? -1.901 5.317 9.753 1.00 95.19 84 HIS A C 1
ATOM 661 O O . HIS A 1 84 ? -0.978 6.058 9.415 1.00 95.19 84 HIS A O 1
ATOM 667 N N . GLY A 1 85 ? -2.897 4.977 8.948 1.00 95.00 85 GLY A N 1
ATOM 668 C CA . GLY A 1 85 ? -3.060 5.526 7.610 1.00 95.00 85 GLY A CA 1
ATOM 669 C C . GLY A 1 85 ? -4.312 4.990 6.937 1.00 95.00 85 GLY A C 1
ATOM 670 O O . GLY A 1 85 ? -5.143 4.335 7.573 1.00 95.00 85 GLY A O 1
ATOM 671 N N . PHE A 1 86 ? -4.423 5.286 5.649 1.00 94.25 86 PHE A N 1
ATOM 672 C CA . PHE A 1 86 ? -5.515 4.835 4.805 1.00 94.25 86 PHE A CA 1
ATOM 673 C C . PHE A 1 86 ? -4.967 4.097 3.593 1.00 94.25 86 PHE A C 1
ATOM 675 O O . PHE A 1 86 ? -3.888 4.427 3.104 1.00 94.25 86 PHE A O 1
ATOM 682 N N . GLU A 1 87 ? -5.717 3.118 3.111 1.00 96.44 87 GLU A N 1
ATOM 683 C CA . GLU A 1 87 ? -5.405 2.396 1.881 1.00 96.44 87 GLU A CA 1
ATOM 684 C C . GLU A 1 87 ? -6.691 1.885 1.227 1.00 96.44 87 GLU A C 1
ATOM 686 O O . GLU A 1 87 ? -7.707 1.699 1.897 1.00 96.44 87 GLU A O 1
ATOM 691 N N . TYR A 1 88 ? -6.646 1.655 -0.079 1.00 96.25 88 TYR A N 1
ATOM 692 C CA . TYR A 1 88 ? -7.723 1.011 -0.828 1.00 96.25 88 TYR A CA 1
ATOM 693 C C . TYR A 1 88 ? -7.425 -0.479 -1.032 1.00 96.25 88 TYR A C 1
ATOM 695 O O . TYR A 1 88 ? -6.262 -0.872 -1.117 1.00 96.25 88 TYR A O 1
ATOM 703 N N . SER A 1 89 ? -8.450 -1.319 -1.184 1.00 95.38 89 SER A N 1
ATOM 704 C CA . SER A 1 89 ? -8.264 -2.640 -1.807 1.00 95.38 89 SER A CA 1
ATOM 705 C C . SER A 1 89 ? -7.671 -2.490 -3.212 1.00 95.38 89 SER A C 1
ATOM 707 O O . SER A 1 89 ? -7.791 -1.435 -3.836 1.00 95.38 89 SER A O 1
ATOM 709 N N . GLU A 1 90 ? -6.998 -3.526 -3.714 1.00 95.31 90 GLU A N 1
ATOM 710 C CA . GLU A 1 90 ? -6.308 -3.482 -5.016 1.00 95.31 90 GLU A CA 1
ATOM 711 C C . GLU A 1 90 ? -7.262 -3.226 -6.200 1.00 95.31 90 GLU A C 1
ATOM 713 O O . GLU A 1 90 ? -6.866 -2.609 -7.188 1.00 95.31 90 GLU A O 1
ATOM 718 N N . ASP A 1 91 ? -8.529 -3.629 -6.079 1.00 94.38 91 ASP A N 1
ATOM 719 C CA . ASP A 1 91 ? -9.620 -3.360 -7.030 1.00 94.38 91 ASP A CA 1
ATOM 720 C C . ASP A 1 91 ? -10.261 -1.964 -6.870 1.00 94.38 91 ASP A C 1
ATOM 722 O O . ASP A 1 91 ? -11.085 -1.568 -7.689 1.00 94.38 91 ASP A O 1
ATOM 726 N N . ASN A 1 92 ? -9.835 -1.173 -5.876 1.00 92.81 92 ASN A N 1
ATOM 727 C CA . ASN A 1 92 ? -10.415 0.117 -5.481 1.00 92.81 92 ASN A CA 1
ATOM 728 C C . ASN A 1 92 ? -11.875 0.063 -4.991 1.00 92.81 92 ASN A C 1
ATOM 730 O O . ASN A 1 92 ? -12.500 1.120 -4.870 1.00 92.81 92 ASN A O 1
ATOM 734 N N . GLU A 1 93 ? -12.421 -1.113 -4.685 1.00 93.56 93 GLU A N 1
ATOM 735 C CA . GLU A 1 93 ? -13.806 -1.241 -4.217 1.00 93.56 93 GLU A CA 1
ATOM 736 C C . GLU A 1 93 ? -13.970 -0.865 -2.740 1.00 93.56 93 GLU A C 1
ATOM 738 O O . GLU A 1 93 ? -14.983 -0.277 -2.360 1.00 93.56 93 GLU A O 1
ATOM 743 N N . HIS A 1 94 ? -12.942 -1.116 -1.929 1.00 94.31 94 HIS A N 1
ATOM 744 C CA . HIS A 1 94 ? -12.977 -0.955 -0.482 1.00 94.31 94 HIS A CA 1
ATOM 745 C C . HIS A 1 94 ? -11.961 0.081 -0.007 1.00 94.31 94 HIS A C 1
ATOM 747 O O . HIS A 1 94 ? -10.828 0.147 -0.494 1.00 94.31 94 HIS A O 1
ATOM 753 N N . PHE A 1 95 ? -12.351 0.878 0.987 1.00 93.81 95 PHE A N 1
ATOM 754 C CA . PHE A 1 95 ? -11.501 1.890 1.604 1.00 93.81 95 PHE A CA 1
ATOM 755 C C . PHE A 1 95 ? -11.289 1.577 3.082 1.00 93.81 95 PHE A C 1
ATOM 757 O O . PHE A 1 95 ? -12.247 1.409 3.835 1.00 93.81 95 PHE A O 1
ATOM 764 N N . TYR A 1 96 ? -10.029 1.530 3.510 1.00 94.81 96 TYR A N 1
ATOM 765 C CA . TYR A 1 96 ? -9.654 1.094 4.848 1.00 94.81 96 TYR A CA 1
ATOM 766 C C . TYR A 1 96 ? -8.927 2.182 5.629 1.00 94.81 96 TYR A C 1
ATOM 768 O O . TYR A 1 96 ? -8.041 2.858 5.108 1.00 94.81 96 TYR A O 1
ATOM 776 N N . PHE A 1 97 ? -9.222 2.269 6.926 1.00 94.00 97 PHE A N 1
ATOM 777 C CA . PHE A 1 97 ? -8.300 2.802 7.925 1.00 94.00 97 PHE A CA 1
ATOM 778 C C . PHE A 1 97 ? -7.504 1.651 8.534 1.00 94.00 97 PHE A C 1
ATOM 780 O O . PHE A 1 97 ? -8.078 0.647 8.961 1.00 94.00 97 PHE A O 1
ATOM 787 N N . TYR A 1 98 ? -6.187 1.807 8.644 1.00 95.44 98 TYR A N 1
ATOM 788 C CA . TYR A 1 98 ? -5.334 0.822 9.301 1.00 95.44 98 TYR A CA 1
ATOM 789 C C . TYR A 1 98 ? -4.594 1.400 10.508 1.00 95.44 98 TYR A C 1
ATOM 791 O O . TYR A 1 98 ? -4.296 2.592 10.604 1.00 95.44 98 TYR A O 1
ATOM 799 N N . ARG A 1 99 ? -4.225 0.501 11.423 1.00 94.19 99 ARG A N 1
ATOM 800 C CA . ARG A 1 99 ? -3.322 0.734 12.548 1.00 94.19 99 ARG A CA 1
ATOM 801 C C . ARG A 1 99 ? -2.239 -0.347 12.582 1.00 94.19 99 ARG A C 1
ATOM 803 O O . ARG A 1 99 ? -2.544 -1.529 12.725 1.00 94.19 99 ARG A O 1
ATOM 810 N N . ARG A 1 100 ? -0.967 0.066 12.546 1.00 94.25 100 ARG A N 1
ATOM 811 C CA . ARG A 1 100 ? 0.204 -0.838 12.552 1.00 94.25 100 ARG A CA 1
ATOM 812 C C . ARG A 1 100 ? 0.680 -1.253 13.945 1.00 94.25 100 ARG A C 1
ATOM 814 O O . ARG A 1 100 ? 1.228 -2.345 14.115 1.00 94.25 100 ARG A O 1
ATOM 821 N N . LYS A 1 101 ? 0.517 -0.379 14.941 1.00 92.44 101 LYS A N 1
ATOM 822 C CA . LYS A 1 101 ? 0.920 -0.657 16.331 1.00 92.44 101 LYS A CA 1
ATOM 823 C C . LYS A 1 101 ? -0.104 -1.568 17.010 1.00 92.44 101 LYS A C 1
ATOM 825 O O . LYS A 1 101 ? -1.284 -1.476 16.708 1.00 92.44 101 LYS A O 1
ATOM 830 N N . TYR A 1 102 ? 0.334 -2.397 17.955 1.00 87.44 102 TYR A N 1
ATOM 831 C CA . TYR A 1 102 ? -0.562 -3.269 18.720 1.00 87.44 102 TYR A CA 1
ATOM 832 C C . TYR A 1 102 ? -1.627 -2.463 19.510 1.00 87.44 102 TYR A C 1
ATOM 834 O O . TYR A 1 102 ? -1.303 -1.383 20.023 1.00 87.44 102 TYR A O 1
ATOM 842 N N . PRO A 1 103 ? -2.882 -2.943 19.609 1.00 88.75 103 PRO A N 1
ATOM 843 C CA . PRO A 1 103 ? -3.475 -3.980 18.759 1.00 88.75 103 PRO A CA 1
ATOM 844 C C . PRO A 1 103 ? -3.589 -3.481 17.312 1.00 88.75 103 PRO A C 1
ATOM 846 O O . PRO A 1 103 ? -3.970 -2.331 17.073 1.00 88.75 103 PRO A O 1
ATOM 849 N N . ARG A 1 104 ? -3.216 -4.339 16.354 1.00 91.56 104 ARG A N 1
ATOM 850 C CA . ARG A 1 104 ? -3.321 -4.026 14.924 1.00 91.56 104 ARG A CA 1
ATOM 851 C C . ARG A 1 104 ? -4.787 -4.049 14.518 1.00 91.56 104 ARG A C 1
ATOM 853 O O . ARG A 1 104 ? -5.500 -4.970 14.895 1.00 91.56 104 ARG A O 1
ATOM 860 N N . LEU A 1 105 ? -5.211 -3.048 13.754 1.00 91.56 105 LEU A N 1
ATOM 861 C CA . LEU A 1 105 ? -6.591 -2.917 13.288 1.00 91.56 105 LEU A CA 1
ATOM 862 C C . LEU A 1 105 ? -6.604 -2.583 11.802 1.00 91.56 105 LEU A C 1
ATOM 864 O O . LEU A 1 105 ? -5.742 -1.845 11.321 1.00 91.56 105 LEU A O 1
ATOM 868 N N . ARG A 1 106 ? -7.616 -3.089 11.106 1.00 94.00 106 ARG A N 1
ATOM 869 C CA . ARG A 1 106 ? -7.980 -2.681 9.753 1.00 94.00 106 ARG A CA 1
ATOM 870 C C . ARG A 1 106 ? -9.497 -2.595 9.723 1.00 94.00 106 ARG A C 1
ATOM 872 O O . ARG A 1 106 ? -10.163 -3.581 10.014 1.00 94.00 106 ARG A O 1
ATOM 879 N N . ILE A 1 107 ? -10.008 -1.397 9.485 1.00 92.12 107 ILE A N 1
ATOM 880 C CA . ILE A 1 107 ? -11.434 -1.082 9.525 1.00 92.12 107 ILE A CA 1
ATOM 881 C C . ILE A 1 107 ? -11.817 -0.613 8.136 1.00 92.12 107 ILE A C 1
ATOM 883 O O . ILE A 1 107 ? -11.171 0.285 7.597 1.00 92.12 107 ILE A O 1
ATOM 887 N N . GLU A 1 108 ? -12.843 -1.231 7.573 1.00 94.12 108 GLU A N 1
ATOM 888 C CA . GLU A 1 108 ? -13.433 -0.812 6.311 1.00 94.12 108 GLU A CA 1
ATOM 889 C C . GLU A 1 108 ? -14.459 0.297 6.534 1.00 94.12 108 GLU A C 1
ATOM 891 O O . GLU A 1 108 ? -15.208 0.274 7.513 1.00 94.12 108 GLU A O 1
ATOM 896 N N . PHE A 1 109 ? -14.494 1.264 5.622 1.00 90.81 109 PHE A N 1
ATOM 897 C CA . PHE A 1 109 ? -15.590 2.214 5.506 1.00 90.81 109 PHE A CA 1
ATOM 898 C C . PHE A 1 109 ? -16.504 1.779 4.364 1.00 90.81 109 PHE A C 1
ATOM 900 O O . PHE A 1 109 ? -16.115 1.861 3.201 1.00 90.81 109 PHE A O 1
ATOM 907 N N . GLU A 1 110 ? -17.717 1.351 4.702 1.00 91.88 110 GLU A N 1
ATOM 908 C CA . GLU A 1 110 ? -18.731 0.963 3.711 1.00 91.88 110 GLU A CA 1
ATOM 909 C C . GLU A 1 110 ? -19.350 2.190 3.017 1.00 91.88 110 GLU A C 1
ATOM 911 O O . GLU A 1 110 ? -19.669 2.166 1.827 1.00 91.88 110 GLU A O 1
ATOM 916 N N . ASP A 1 111 ? -19.484 3.299 3.749 1.00 89.44 111 ASP A N 1
ATOM 917 C CA . ASP A 1 111 ? -20.053 4.536 3.225 1.00 89.44 111 ASP A CA 1
ATOM 918 C C . ASP A 1 111 ? -19.043 5.333 2.389 1.00 89.44 111 ASP A C 1
ATOM 920 O O . ASP A 1 111 ? -17.909 5.608 2.797 1.00 89.44 111 ASP A O 1
ATOM 924 N N . LYS A 1 112 ? -19.496 5.818 1.229 1.00 80.12 112 LYS A N 1
ATOM 925 C CA . LYS A 1 112 ? -18.728 6.754 0.397 1.00 80.12 112 LYS A CA 1
ATOM 926 C C . LYS A 1 112 ? -18.863 8.181 0.939 1.00 80.12 112 LYS A C 1
ATOM 928 O O . LYS A 1 112 ? -19.947 8.610 1.319 1.00 80.12 112 LYS A O 1
ATOM 933 N N . ASN A 1 113 ? -17.778 8.958 0.878 1.00 80.94 113 ASN A N 1
ATOM 934 C CA . ASN A 1 113 ? -17.749 10.392 1.217 1.00 80.94 113 ASN A CA 1
ATOM 935 C C . ASN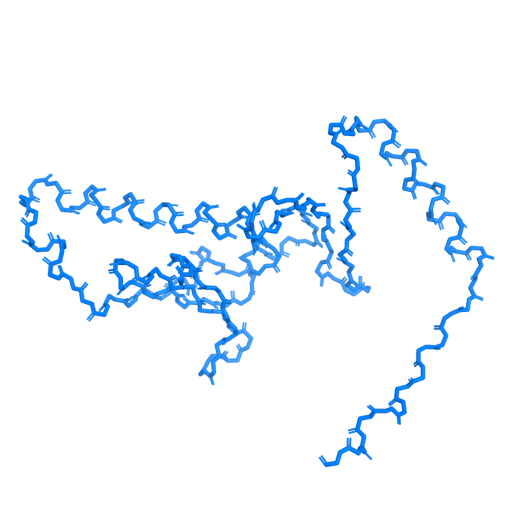 A 1 113 ? -18.118 10.738 2.677 1.00 80.94 113 ASN A C 1
ATOM 937 O O . ASN A 1 113 ? -18.782 11.746 2.934 1.00 80.94 113 ASN A O 1
ATOM 941 N N . VAL A 1 114 ? -17.663 9.945 3.652 1.00 80.06 114 VAL A N 1
ATOM 942 C CA . VAL A 1 114 ? -17.872 10.249 5.078 1.00 80.06 114 VAL A CA 1
ATOM 943 C C . VAL A 1 114 ? -17.136 11.534 5.476 1.00 80.06 114 VAL A C 1
ATOM 945 O O . VAL A 1 114 ? -15.914 11.637 5.364 1.00 80.06 114 VAL A O 1
ATOM 948 N N . GLN A 1 115 ? -17.869 12.523 5.991 1.00 85.62 115 GLN A N 1
ATOM 949 C CA . GLN A 1 115 ? -17.268 13.757 6.501 1.00 85.62 115 GLN A CA 1
ATOM 950 C C . GLN A 1 115 ? -16.594 13.543 7.862 1.00 85.62 115 GLN A C 1
ATOM 952 O O . GLN A 1 115 ? -17.084 12.798 8.713 1.00 85.62 115 GLN A O 1
ATOM 957 N N . GLY A 1 116 ? -15.509 14.279 8.123 1.00 87.00 116 GLY A N 1
ATOM 958 C CA . GLY A 1 116 ? -14.691 14.096 9.329 1.00 87.00 116 GLY A CA 1
ATOM 959 C C . GLY A 1 116 ? -15.448 14.246 10.657 1.00 87.00 116 GLY A C 1
ATOM 960 O O . GLY A 1 116 ? -15.123 13.563 11.627 1.00 87.00 116 GLY A O 1
ATOM 961 N N . LYS A 1 117 ? -16.485 15.095 10.714 1.00 92.12 117 LYS A N 1
ATOM 962 C CA . LYS A 1 117 ? -17.324 15.253 11.915 1.00 92.12 117 LYS A CA 1
ATOM 963 C C . LYS A 1 117 ? -18.135 13.990 12.216 1.00 92.12 117 LYS A C 1
ATOM 965 O O . LYS A 1 117 ? -18.142 13.537 13.360 1.00 92.12 117 LYS A O 1
ATOM 970 N N . GLU A 1 118 ? -18.786 13.427 11.202 1.00 90.75 118 GLU A N 1
ATOM 971 C CA . GLU A 1 118 ? -19.600 12.218 11.351 1.00 90.75 118 GLU A CA 1
ATOM 972 C C . GLU A 1 118 ? -18.725 11.011 11.678 1.00 90.75 118 GLU A C 1
ATOM 974 O O . GLU A 1 118 ? -19.013 10.280 12.626 1.00 90.75 118 GLU A O 1
ATOM 979 N N . LEU A 1 119 ? -17.577 10.891 11.002 1.00 89.31 119 LEU A N 1
ATOM 980 C CA . LEU A 1 119 ? -16.583 9.865 11.305 1.00 89.31 119 LEU A CA 1
ATOM 981 C C . LEU A 1 119 ? -16.110 9.944 12.763 1.00 89.31 119 LEU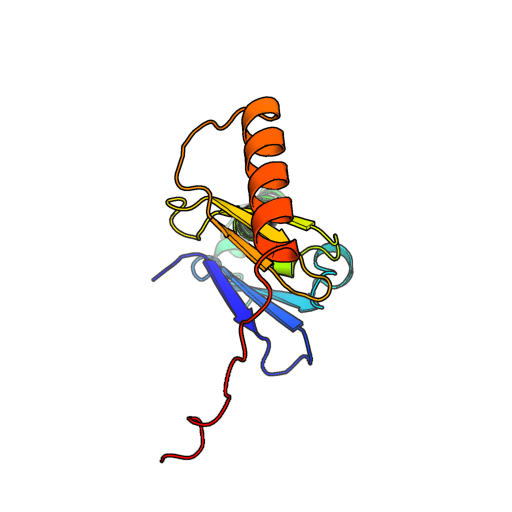 A C 1
ATOM 983 O O . LEU A 1 119 ? -16.115 8.942 13.476 1.00 89.31 119 LEU A O 1
ATOM 987 N N . LYS A 1 120 ? -15.746 11.140 13.242 1.00 90.81 120 LYS A N 1
ATOM 988 C CA . LYS A 1 120 ? -15.322 11.346 14.636 1.00 90.81 120 LYS A CA 1
ATOM 989 C C . LYS A 1 120 ? -16.401 10.899 15.625 1.00 90.81 120 LYS A C 1
ATOM 991 O O . LYS A 1 120 ? -16.094 10.232 16.612 1.00 90.81 120 LYS A O 1
ATOM 996 N N . ASN A 1 121 ? -17.655 11.266 15.373 1.00 93.62 121 ASN A N 1
ATOM 997 C CA . ASN A 1 121 ? -18.769 10.894 16.240 1.00 93.62 121 ASN A CA 1
ATOM 998 C C . ASN A 1 121 ? -18.999 9.377 16.254 1.00 93.62 121 ASN A C 1
ATOM 1000 O O . ASN A 1 121 ? -19.175 8.805 17.330 1.00 93.62 121 ASN A O 1
ATOM 1004 N N . ALA A 1 122 ? -18.967 8.730 15.086 1.00 91.44 122 ALA A N 1
ATOM 1005 C CA . ALA A 1 122 ? -19.112 7.283 14.960 1.00 91.44 122 ALA A CA 1
ATOM 1006 C C . ALA A 1 122 ? -17.988 6.537 15.697 1.00 91.44 122 ALA A C 1
ATOM 1008 O O . ALA A 1 122 ? -18.267 5.669 16.524 1.00 91.44 122 ALA A O 1
ATOM 1009 N N . LEU A 1 123 ? -16.730 6.942 15.491 1.00 90.31 123 LEU A N 1
ATOM 1010 C CA . LEU A 1 123 ? -15.571 6.339 16.153 1.00 90.31 123 LEU A CA 1
ATOM 1011 C C . LEU A 1 123 ? -15.619 6.497 17.678 1.00 90.31 123 LEU A C 1
ATOM 1013 O O . LEU A 1 123 ? -15.314 5.546 18.391 1.00 90.31 123 LEU A O 1
ATOM 1017 N N . ASN A 1 124 ? -16.048 7.652 18.196 1.00 92.69 124 ASN A N 1
ATOM 1018 C CA . ASN A 1 124 ? -16.201 7.853 19.642 1.00 92.69 124 ASN A CA 1
ATOM 1019 C C . ASN A 1 124 ? -17.274 6.937 20.245 1.00 92.69 124 ASN A C 1
ATOM 1021 O O . ASN A 1 124 ? -17.065 6.360 21.312 1.00 92.69 124 ASN A O 1
ATOM 1025 N N . LYS A 1 125 ? -18.415 6.779 19.561 1.00 92.88 125 LYS A N 1
ATOM 1026 C CA . LYS A 1 125 ? -19.481 5.861 19.991 1.00 92.88 125 LYS A CA 1
ATOM 1027 C C . LYS A 1 125 ? -19.013 4.406 19.949 1.00 92.88 125 LYS A C 1
ATOM 1029 O O . LYS A 1 125 ? -19.249 3.669 20.901 1.00 92.88 125 LYS A O 1
ATOM 1034 N N . MET A 1 126 ? -18.306 4.019 18.887 1.00 90.75 126 MET A N 1
ATOM 1035 C CA . MET A 1 126 ? -17.707 2.691 18.747 1.00 90.75 126 MET A CA 1
ATOM 1036 C C . MET A 1 126 ? -16.689 2.416 19.861 1.00 90.75 126 MET A C 1
ATOM 1038 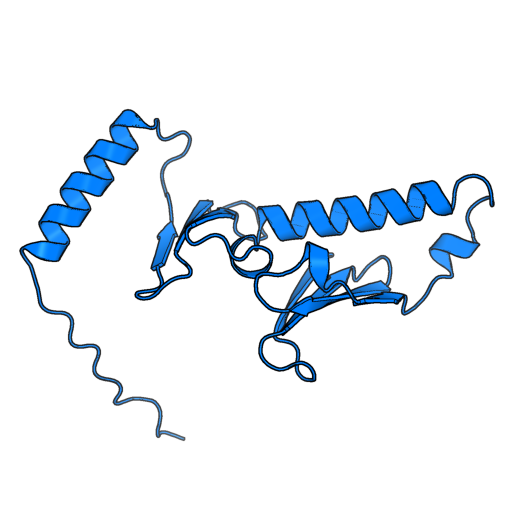O O . MET A 1 126 ? -16.736 1.365 20.491 1.00 90.75 126 MET A O 1
ATOM 1042 N N . ALA A 1 127 ? -15.805 3.373 20.152 1.00 89.19 127 ALA A N 1
ATOM 1043 C CA . ALA A 1 127 ? -14.823 3.259 21.225 1.00 89.19 127 ALA A CA 1
ATOM 1044 C C . ALA A 1 127 ? -15.496 3.072 22.594 1.00 89.19 127 ALA A C 1
ATOM 1046 O O . ALA A 1 127 ? -15.127 2.162 23.334 1.00 89.19 127 ALA A O 1
ATOM 1047 N N . ALA A 1 128 ? -16.518 3.879 22.902 1.00 89.88 128 ALA A N 1
ATOM 1048 C CA . ALA A 1 128 ? -17.290 3.743 24.134 1.00 89.88 128 ALA A CA 1
ATOM 1049 C C . ALA A 1 128 ? -17.973 2.369 24.231 1.00 89.88 128 ALA A C 1
ATOM 1051 O O . ALA A 1 128 ? -17.951 1.744 25.288 1.00 89.88 128 ALA A O 1
ATOM 1052 N N . PHE A 1 129 ? -18.538 1.871 23.128 1.00 88.75 129 PHE A N 1
ATOM 1053 C CA . PHE A 1 129 ? -19.144 0.544 23.085 1.00 88.75 129 PHE A CA 1
ATOM 1054 C C . PHE A 1 129 ? -18.124 -0.562 23.382 1.00 88.75 129 PHE A C 1
ATOM 1056 O O . PHE A 1 129 ? -18.375 -1.389 24.255 1.00 88.75 129 PHE A O 1
ATOM 1063 N N . LEU A 1 130 ? -16.966 -0.552 22.713 1.00 85.56 130 LEU A N 1
ATOM 1064 C CA . LEU A 1 130 ? -15.925 -1.569 22.891 1.00 85.56 130 LEU A CA 1
ATOM 1065 C C . LEU A 1 130 ? -15.361 -1.586 24.318 1.00 85.56 130 LEU A C 1
ATOM 1067 O O . LEU A 1 130 ? -15.225 -2.656 24.899 1.00 85.56 130 LEU A O 1
ATOM 1071 N N . MET A 1 131 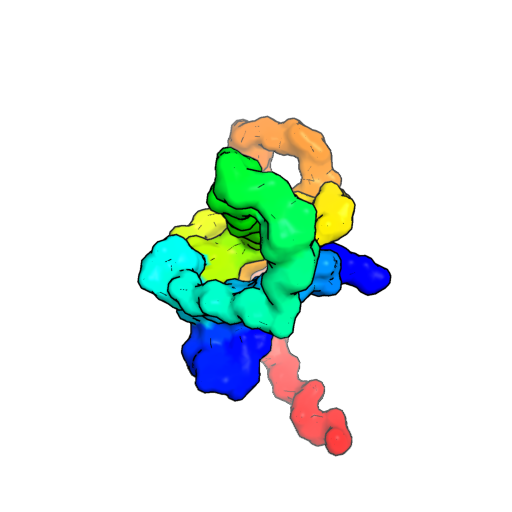? -15.072 -0.416 24.900 1.00 84.44 131 MET A N 1
ATOM 1072 C CA . MET A 1 131 ? -14.521 -0.323 26.262 1.00 84.44 131 MET A CA 1
ATOM 1073 C C . MET A 1 131 ? -15.510 -0.786 27.339 1.00 84.44 131 MET A C 1
ATOM 1075 O O . MET A 1 131 ? -15.096 -1.320 28.367 1.00 84.44 131 MET A O 1
ATOM 1079 N N . ASN A 1 132 ? -16.809 -0.577 27.105 1.00 83.25 132 ASN A N 1
ATOM 1080 C CA . ASN A 1 132 ? -17.855 -0.881 28.078 1.00 83.25 132 ASN A CA 1
ATOM 1081 C C . ASN A 1 132 ? -18.398 -2.316 27.963 1.00 83.25 132 ASN A C 1
ATOM 1083 O O . ASN A 1 132 ? -19.063 -2.773 28.887 1.00 83.25 132 ASN A O 1
ATOM 1087 N N . ASN A 1 133 ? -18.123 -3.030 26.864 1.00 75.50 133 ASN A N 1
ATOM 1088 C CA . ASN A 1 133 ? -18.666 -4.368 26.584 1.00 75.50 133 ASN A CA 1
ATOM 1089 C C . ASN A 1 133 ? -17.554 -5.421 26.400 1.00 75.50 133 ASN A C 1
ATOM 1091 O O . ASN A 1 133 ? -17.570 -6.209 25.457 1.00 75.50 133 ASN A O 1
ATOM 1095 N N . ASN A 1 134 ? -16.571 -5.425 27.307 1.00 64.81 134 ASN A N 1
ATOM 1096 C CA . ASN A 1 134 ? -15.443 -6.359 27.301 1.00 64.81 134 ASN A CA 1
ATOM 1097 C C . ASN A 1 134 ? -15.922 -7.816 27.393 1.00 64.81 134 ASN A C 1
ATOM 1099 O O . ASN A 1 134 ? -16.348 -8.210 28.468 1.00 64.81 134 ASN A O 1
ATOM 1103 N N . ILE A 1 135 ? -15.814 -8.602 26.317 1.00 54.25 135 ILE A N 1
ATOM 1104 C CA . ILE A 1 135 ? -15.325 -9.997 26.281 1.00 54.25 135 ILE A CA 1
ATOM 1105 C C . ILE A 1 135 ? -15.222 -10.390 24.799 1.00 54.25 135 ILE A C 1
ATOM 1107 O O . ILE A 1 135 ? -16.228 -10.576 24.125 1.00 54.25 135 ILE A O 1
ATOM 1111 N N . TYR A 1 136 ? -13.998 -10.571 24.309 1.00 57.34 136 TYR A N 1
ATOM 1112 C CA . TYR A 1 136 ? -13.729 -11.451 23.173 1.00 57.34 136 TYR A CA 1
ATOM 1113 C C . TYR A 1 136 ? -12.514 -12.300 23.541 1.00 57.34 136 TYR A C 1
ATOM 1115 O O . TYR A 1 136 ? -11.372 -11.867 23.401 1.00 57.34 136 TYR A O 1
ATOM 1123 N N . ASN A 1 137 ? -12.770 -13.500 24.064 1.00 50.06 137 ASN A N 1
ATOM 1124 C CA . ASN A 1 137 ? -11.759 -14.548 24.143 1.00 50.06 137 ASN A CA 1
ATOM 1125 C C . ASN A 1 137 ? -11.700 -15.206 22.765 1.00 50.06 137 ASN A C 1
ATOM 1127 O O . ASN A 1 137 ? -12.613 -15.939 22.391 1.00 50.06 137 ASN A O 1
ATOM 1131 N N . TYR A 1 138 ? -10.658 -14.905 21.996 1.00 47.44 138 TYR A N 1
ATOM 1132 C CA . TYR A 1 138 ? -10.352 -15.655 20.784 1.00 47.44 138 TYR A CA 1
ATOM 1133 C C . TYR A 1 138 ? -9.655 -16.953 21.210 1.00 47.44 138 TYR A C 1
ATOM 1135 O O . TYR A 1 138 ? -8.483 -16.928 21.589 1.00 47.44 138 TYR A O 1
ATOM 1143 N N . ASP A 1 139 ? -10.397 -18.061 21.243 1.00 48.78 139 ASP A N 1
ATOM 1144 C CA . ASP A 1 139 ? -9.848 -19.383 21.546 1.00 48.78 139 ASP A CA 1
ATOM 1145 C C . ASP A 1 139 ? -9.122 -19.922 20.302 1.00 48.78 139 ASP A C 1
ATOM 1147 O O . ASP A 1 139 ? -9.700 -20.041 19.224 1.00 48.78 139 ASP A O 1
ATOM 1151 N N . ASN A 1 140 ? -7.822 -20.183 20.428 1.00 49.44 140 ASN A N 1
ATOM 1152 C CA . ASN A 1 140 ? -6.907 -20.476 19.317 1.00 49.44 140 ASN A CA 1
ATOM 1153 C C . ASN A 1 140 ? -6.796 -21.992 19.040 1.00 49.44 140 ASN A C 1
ATOM 1155 O O . ASN A 1 140 ? -5.730 -22.496 18.686 1.00 49.44 140 ASN A O 1
ATOM 1159 N N . SER A 1 141 ? -7.873 -22.748 19.261 1.00 44.56 141 SER A N 1
ATOM 1160 C CA . SER A 1 141 ? -7.836 -24.215 19.345 1.00 44.56 141 SER A CA 1
ATOM 1161 C C . SER A 1 141 ? -7.968 -24.974 18.012 1.00 44.56 141 SER A C 1
ATOM 1163 O O . SER A 1 141 ? -7.925 -26.202 18.020 1.00 44.56 141 SER A O 1
ATOM 1165 N N . GLU A 1 142 ? -8.009 -24.305 16.853 1.00 46.25 142 GLU A N 1
ATOM 1166 C CA . GLU A 1 142 ? -8.170 -24.970 15.541 1.00 46.25 142 GLU A CA 1
ATOM 1167 C C . GLU A 1 142 ? -7.007 -24.754 14.553 1.00 46.25 142 GLU A C 1
ATOM 1169 O O . GLU A 1 142 ? -7.210 -24.358 13.407 1.00 46.25 142 GLU A O 1
ATOM 1174 N N . HIS A 1 143 ? -5.762 -25.038 14.955 1.00 45.78 143 HIS A N 1
ATOM 1175 C CA . HIS A 1 143 ? -4.649 -25.156 13.989 1.00 45.78 143 HIS A CA 1
ATOM 1176 C C . HIS A 1 143 ? -3.763 -26.403 14.145 1.00 45.78 143 HIS A C 1
ATOM 1178 O O . HIS A 1 143 ? -2.656 -26.437 13.624 1.00 45.78 143 HIS A O 1
ATOM 1184 N N . ASN A 1 144 ? -4.266 -27.456 14.800 1.00 44.62 144 ASN A N 1
ATOM 1185 C CA . ASN A 1 144 ? -3.635 -28.785 14.814 1.00 44.62 144 ASN A CA 1
ATOM 1186 C C . ASN A 1 144 ? -4.609 -29.880 14.339 1.00 44.62 144 ASN A C 1
ATOM 1188 O O . ASN A 1 144 ? -4.918 -30.812 15.081 1.00 44.62 144 ASN A O 1
ATOM 1192 N N . ARG A 1 145 ? -5.118 -29.731 13.114 1.00 42.81 145 ARG A N 1
ATOM 1193 C CA . ARG A 1 145 ? -5.660 -30.780 12.226 1.00 42.81 145 ARG A CA 1
ATOM 1194 C C . ARG A 1 145 ? -5.414 -30.216 10.817 1.00 42.81 145 ARG A C 1
ATOM 1196 O O . ARG A 1 145 ? -5.873 -29.110 10.566 1.00 42.81 145 ARG A O 1
ATOM 1203 N N . GLU A 1 146 ? -4.629 -30.778 9.911 1.00 36.56 146 GLU A N 1
ATOM 1204 C CA . GLU A 1 146 ? -4.130 -32.134 9.655 1.00 36.56 146 GLU A CA 1
ATOM 1205 C C . GLU A 1 146 ? -2.740 -32.051 9.000 1.00 36.56 146 GLU A C 1
ATOM 1207 O O . GLU A 1 146 ? -2.449 -31.008 8.366 1.00 36.56 146 GLU A O 1
#

Foldseek 3Di:
DDQWDKDDDPPDVQKIWIARPVQQKIWIAHFAAQPPGTDIDRPDCPVLVPDDPVCSVVVVVVVVVVSVVLCCQAPVNRHHPDQWDKHAHSVNQWIWIWGNDPVTDIDTDPDPPDDPVNVVVVVVVVVVCDVVDDDDDPDPPPDPDD

Solvent-accessible surface area (backbone atoms only — not comparable to full-atom values): 8631 Å² total; per-residue (Å²): 133,71,55,64,47,77,45,76,38,91,86,41,88,71,19,35,34,39,32,35,67,81,67,34,35,37,39,34,22,42,63,26,34,38,92,83,43,64,45,80,44,73,78,51,57,64,76,52,69,73,41,59,80,94,45,32,66,61,51,54,50,50,52,53,47,52,53,50,53,52,43,44,45,43,37,25,86,46,37,41,68,56,57,56,52,60,29,26,44,91,85,65,84,44,42,32,44,40,30,70,49,87,80,66,46,77,45,76,52,90,69,81,86,74,50,71,70,61,51,52,54,52,52,52,53,51,50,55,49,54,74,72,60,79,78,81,84,82,79,83,81,86,79,89,77,134